Protein AF-A0A0E3PL47-F1 (afdb_monomer)

pLDDT: mean 79.35, std 11.38, range [40.69, 96.06]

InterPro domains:
  IPR029068 Glyoxalase/Bleomycin resistance protein/Dihydroxybiphenyl dioxygenase [G3DSA:3.10.180.10] (1-69)
  IPR029068 Glyoxalase/Bleomycin resistance protein/Dihydroxybiphenyl dioxygenase [SSF54593] (9-66)

Structure (mmCIF, N/CA/C/O backbone):
data_AF-A0A0E3PL47-F1
#
_entry.id   AF-A0A0E3PL47-F1
#
loop_
_atom_site.group_PDB
_atom_site.id
_atom_site.type_symbol
_atom_site.label_atom_id
_atom_site.label_alt_id
_atom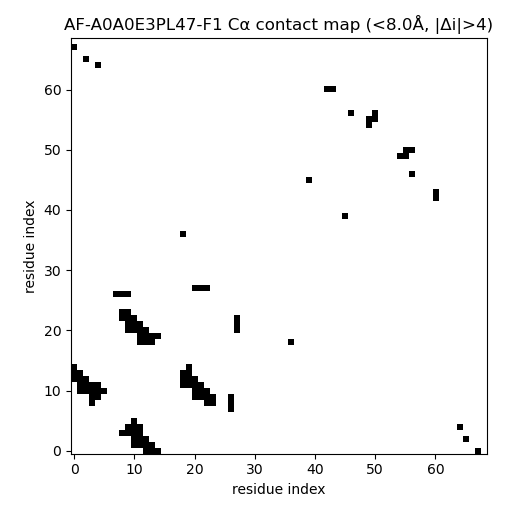_site.label_comp_id
_atom_site.label_asym_id
_atom_site.label_entity_id
_atom_site.label_seq_id
_atom_site.pdbx_PDB_ins_code
_atom_site.Cartn_x
_atom_site.Cartn_y
_atom_site.Cartn_z
_atom_site.occupancy
_atom_site.B_iso_or_equiv
_atom_site.auth_seq_id
_atom_site.auth_comp_id
_atom_site.auth_asym_id
_atom_site.auth_atom_id
_atom_site.pdbx_PDB_model_num
ATOM 1 N N . MET A 1 1 ? 5.360 -8.033 14.354 1.00 75.94 1 MET A N 1
ATOM 2 C CA . MET A 1 1 ? 6.024 -6.709 14.382 1.00 75.94 1 MET A CA 1
ATOM 3 C C . MET A 1 1 ? 4.971 -5.612 14.369 1.00 75.94 1 MET A C 1
ATOM 5 O O . MET A 1 1 ? 3.973 -5.815 13.692 1.00 75.94 1 MET A O 1
ATOM 9 N N . ARG A 1 2 ? 5.136 -4.508 15.109 1.00 79.44 2 ARG A N 1
ATOM 10 C CA . ARG A 1 2 ? 4.170 -3.393 15.151 1.00 79.44 2 ARG A CA 1
ATOM 11 C C . ARG A 1 2 ? 4.863 -2.088 14.760 1.00 79.44 2 ARG A C 1
ATOM 13 O O . ARG A 1 2 ? 5.978 -1.851 15.212 1.00 79.44 2 ARG A O 1
ATOM 20 N N . PHE A 1 3 ? 4.184 -1.271 13.962 1.00 80.44 3 PHE A N 1
ATOM 21 C CA . PHE A 1 3 ? 4.656 0.028 13.496 1.00 80.44 3 PHE A CA 1
ATOM 22 C C . PHE A 1 3 ? 3.532 1.047 13.564 1.00 80.44 3 PHE A C 1
ATOM 24 O O . PHE A 1 3 ? 2.406 0.753 13.172 1.00 80.44 3 PHE A O 1
ATOM 31 N N . ASP A 1 4 ? 3.853 2.263 13.973 1.00 79.75 4 ASP A N 1
ATOM 32 C CA . ASP A 1 4 ? 2.909 3.371 13.973 1.00 79.75 4 ASP A CA 1
ATOM 33 C C . ASP A 1 4 ? 3.375 4.402 12.933 1.00 79.75 4 ASP A C 1
ATOM 35 O O . ASP A 1 4 ? 4.551 4.774 12.885 1.00 79.75 4 ASP A O 1
ATOM 39 N N . ILE A 1 5 ? 2.457 4.852 12.074 1.00 77.50 5 ILE A N 1
ATOM 40 C CA . ILE A 1 5 ? 2.679 5.909 11.079 1.00 77.50 5 ILE A CA 1
ATOM 41 C C . ILE A 1 5 ? 1.843 7.125 11.500 1.00 77.50 5 ILE A C 1
ATOM 43 O O . ILE A 1 5 ? 0.735 7.347 10.990 1.00 77.50 5 ILE A O 1
ATOM 47 N N . PRO A 1 6 ? 2.338 7.925 12.461 1.00 73.62 6 PRO A N 1
ATOM 48 C CA . PRO A 1 6 ? 1.562 9.002 13.066 1.00 73.62 6 PRO A CA 1
ATOM 49 C C . PRO A 1 6 ? 1.165 10.093 12.063 1.00 73.62 6 PRO A C 1
ATOM 51 O O . PRO A 1 6 ? 0.133 10.730 12.249 1.00 73.62 6 PRO A O 1
ATOM 54 N N . GLN A 1 7 ? 1.918 10.271 10.969 1.00 74.50 7 GLN A N 1
ATOM 55 C CA . GLN A 1 7 ? 1.646 11.278 9.933 1.00 74.50 7 GLN A CA 1
ATOM 56 C C . GLN A 1 7 ? 0.298 11.074 9.229 1.00 74.50 7 GLN A C 1
ATOM 58 O O . GLN A 1 7 ? -0.264 12.031 8.703 1.00 74.50 7 GLN A O 1
ATOM 63 N N . ILE A 1 8 ? -0.205 9.837 9.200 1.00 73.69 8 ILE A N 1
ATOM 64 C CA . ILE A 1 8 ? -1.498 9.486 8.596 1.00 73.69 8 ILE A CA 1
ATOM 65 C C . ILE A 1 8 ? -2.440 8.804 9.598 1.00 73.69 8 ILE A C 1
ATOM 67 O O . ILE A 1 8 ? -3.445 8.227 9.190 1.00 73.69 8 ILE A O 1
ATOM 71 N N . SER A 1 9 ? -2.124 8.875 10.899 1.00 80.00 9 SER A N 1
ATOM 72 C CA . SER A 1 9 ? -2.888 8.242 11.987 1.00 80.00 9 SER A CA 1
ATOM 73 C C . SER A 1 9 ? -3.209 6.770 11.708 1.00 80.00 9 SER A C 1
ATOM 75 O O . SER A 1 9 ? -4.366 6.349 11.779 1.00 80.00 9 SER A O 1
ATOM 77 N N . LEU A 1 10 ? -2.180 6.010 11.330 1.00 82.25 10 LEU A N 1
ATOM 78 C CA . LEU A 1 10 ? -2.316 4.622 10.911 1.00 82.25 10 LEU A CA 1
ATOM 79 C C . LEU A 1 10 ? -1.384 3.725 11.723 1.00 82.25 10 LEU A C 1
ATOM 81 O O . LEU A 1 10 ? -0.204 4.030 11.885 1.00 82.25 10 LEU A O 1
ATOM 85 N N . GLU A 1 11 ? -1.918 2.610 12.203 1.00 83.94 11 GLU A N 1
ATOM 86 C CA . GLU A 1 11 ? -1.184 1.589 12.946 1.00 83.94 11 GLU A CA 1
ATOM 87 C C . GLU A 1 11 ? -1.107 0.314 12.101 1.00 83.94 11 GLU A C 1
ATOM 89 O O . GLU A 1 11 ? -2.096 -0.121 11.505 1.00 83.94 11 GLU A O 1
ATOM 94 N N . LEU A 1 12 ? 0.074 -0.293 12.044 1.00 85.25 12 LEU A N 1
ATOM 95 C CA . LEU A 1 12 ? 0.340 -1.525 11.312 1.00 85.25 12 LEU A CA 1
ATOM 96 C C . LEU A 1 12 ? 0.834 -2.601 12.269 1.00 85.25 12 LEU A C 1
ATOM 98 O O . LEU A 1 12 ? 1.695 -2.356 13.116 1.00 85.25 12 LEU A O 1
ATOM 102 N N . ALA A 1 13 ? 0.358 -3.826 12.082 1.00 84.50 13 ALA A N 1
ATOM 103 C CA . ALA A 1 13 ? 0.931 -4.988 12.743 1.00 84.50 13 ALA A CA 1
ATOM 104 C C . ALA A 1 13 ? 1.054 -6.159 11.771 1.00 84.50 13 ALA A C 1
ATOM 106 O O . ALA A 1 13 ? 0.078 -6.576 11.159 1.00 84.50 13 ALA A O 1
ATOM 107 N N . GLN A 1 14 ? 2.255 -6.713 11.654 1.00 80.69 14 GLN A N 1
ATOM 108 C CA . GLN A 1 14 ? 2.502 -7.935 10.901 1.00 80.69 14 GLN A CA 1
ATOM 109 C C . GLN A 1 14 ? 2.502 -9.144 11.841 1.00 80.69 14 GLN A C 1
ATOM 111 O O . GLN A 1 14 ? 3.251 -9.166 12.831 1.00 80.69 14 GLN A O 1
ATOM 116 N N . ILE A 1 15 ? 1.691 -10.148 11.504 1.00 82.56 15 ILE A N 1
ATOM 117 C CA . ILE A 1 15 ? 1.588 -11.442 12.186 1.00 82.56 15 ILE A CA 1
ATOM 118 C C . ILE A 1 15 ? 1.767 -12.538 11.131 1.00 82.56 15 ILE A C 1
ATOM 120 O O . ILE A 1 15 ? 0.836 -12.848 10.391 1.00 82.56 15 ILE A O 1
ATOM 124 N N . GLY A 1 16 ? 2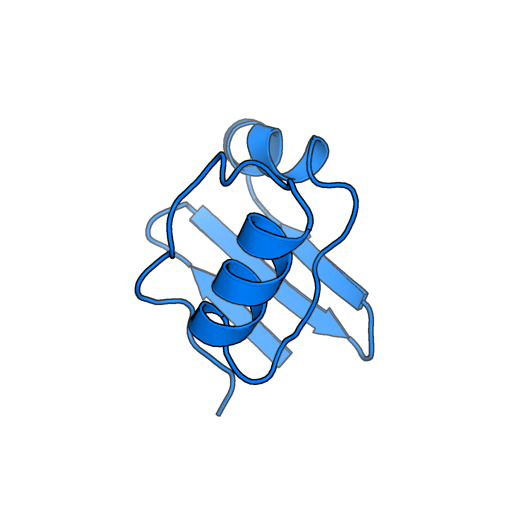.975 -13.103 11.043 1.00 81.81 16 GLY A N 1
ATOM 125 C CA . GLY A 1 16 ? 3.339 -13.997 9.939 1.00 81.81 16 GLY A CA 1
ATOM 126 C C . GLY A 1 16 ? 3.151 -13.293 8.592 1.00 81.81 16 GLY A C 1
ATOM 127 O O . GLY A 1 16 ? 3.696 -12.208 8.380 1.00 81.81 16 GLY A O 1
ATOM 128 N N . ASP A 1 17 ? 2.314 -13.874 7.735 1.00 77.44 17 ASP A N 1
ATOM 129 C CA . ASP A 1 17 ? 1.988 -13.350 6.400 1.00 77.44 17 ASP A CA 1
ATOM 130 C C . ASP A 1 17 ? 0.788 -12.383 6.391 1.00 77.44 17 ASP A C 1
ATOM 132 O O . ASP A 1 17 ? 0.367 -11.907 5.337 1.00 77.44 17 ASP A O 1
ATOM 136 N N . ILE A 1 18 ? 0.210 -12.082 7.559 1.00 77.12 18 ILE A N 1
ATOM 137 C CA . ILE A 1 18 ? -0.954 -11.198 7.689 1.00 77.12 18 ILE A CA 1
ATOM 138 C C . ILE A 1 18 ? -0.495 -9.798 8.100 1.00 77.12 18 ILE A C 1
ATOM 140 O O . ILE A 1 18 ? 0.169 -9.628 9.125 1.00 77.12 18 ILE A O 1
ATOM 144 N N . LEU A 1 19 ? -0.918 -8.785 7.339 1.00 82.00 19 LEU A N 1
ATOM 145 C CA . LEU A 1 19 ? -0.757 -7.375 7.685 1.00 82.00 19 LEU A CA 1
ATOM 146 C C . LEU A 1 19 ? -2.083 -6.799 8.197 1.00 82.00 19 LEU A C 1
ATOM 148 O O . LEU A 1 19 ? -3.041 -6.637 7.442 1.00 82.00 19 LEU A O 1
ATOM 152 N N . LEU A 1 20 ? -2.124 -6.466 9.482 1.00 82.88 20 LEU A N 1
ATOM 153 C CA . LEU A 1 20 ? -3.214 -5.728 10.110 1.00 82.88 20 LEU A CA 1
ATOM 154 C C . LEU A 1 20 ? -2.984 -4.227 9.925 1.00 82.88 20 LEU A C 1
ATOM 156 O O . LEU A 1 20 ? -1.895 -3.729 10.205 1.00 82.88 20 LEU A O 1
ATOM 160 N N . ILE A 1 21 ? -4.024 -3.520 9.482 1.00 85.88 21 ILE A N 1
ATOM 161 C CA . ILE A 1 21 ? -4.036 -2.070 9.264 1.00 85.88 21 ILE A CA 1
ATOM 162 C C . ILE A 1 21 ? -5.168 -1.486 10.111 1.00 85.88 21 ILE A C 1
ATOM 164 O O . ILE A 1 21 ? -6.334 -1.814 9.884 1.00 85.88 21 ILE A O 1
ATOM 168 N N . ALA A 1 22 ? -4.840 -0.635 11.078 1.00 86.25 22 ALA A N 1
ATOM 169 C CA . ALA A 1 22 ? -5.800 0.015 11.964 1.00 86.25 22 ALA A CA 1
ATOM 170 C C . ALA A 1 22 ? -5.728 1.543 11.835 1.00 86.25 22 ALA A C 1
ATOM 172 O O . ALA A 1 22 ? -4.672 2.125 11.595 1.00 86.25 22 ALA A O 1
ATOM 173 N N . GLY A 1 23 ? -6.881 2.194 11.966 1.00 86.38 23 GLY A N 1
ATOM 174 C CA . GLY A 1 23 ? -7.040 3.636 11.812 1.00 86.38 23 GLY A CA 1
ATOM 175 C C . GLY A 1 23 ? -8.518 4.020 11.791 1.00 86.38 23 GLY A C 1
ATOM 176 O O . GLY A 1 23 ? -9.394 3.165 11.938 1.00 86.38 23 GLY A O 1
ATOM 177 N N . SER A 1 24 ? -8.807 5.305 11.596 1.00 87.62 24 SER A N 1
ATOM 178 C CA . SER A 1 24 ? -10.183 5.777 11.400 1.00 87.62 24 SER A CA 1
ATOM 179 C C . SER A 1 24 ? -10.751 5.288 10.061 1.00 87.62 24 SER A C 1
ATOM 181 O O . SER A 1 24 ? -10.004 4.990 9.128 1.00 87.62 24 SER A O 1
ATOM 183 N N . ASP A 1 25 ? -12.078 5.260 9.916 1.00 85.31 25 ASP A N 1
ATOM 184 C CA . ASP A 1 25 ? -12.705 4.881 8.642 1.00 85.31 25 ASP A CA 1
ATOM 185 C C . ASP A 1 25 ? -12.257 5.772 7.476 1.00 85.31 25 ASP A C 1
ATOM 187 O O . ASP A 1 25 ? -12.081 5.288 6.358 1.00 85.31 25 ASP A O 1
ATOM 191 N N . GLU A 1 26 ? -12.019 7.062 7.727 1.00 84.50 26 GLU A N 1
ATOM 192 C CA . GLU A 1 26 ? -11.499 7.986 6.718 1.00 84.50 26 GLU A CA 1
ATOM 193 C C . GLU A 1 26 ? -10.077 7.627 6.284 1.00 84.50 26 GLU A C 1
ATOM 195 O O . GLU A 1 26 ? -9.795 7.594 5.085 1.00 84.50 26 GLU A O 1
ATOM 200 N N . THR A 1 27 ? -9.214 7.282 7.241 1.00 81.69 27 THR A N 1
ATOM 201 C CA . THR A 1 27 ? -7.844 6.826 6.984 1.00 81.69 27 THR A CA 1
ATOM 202 C C . THR A 1 27 ? -7.818 5.473 6.267 1.00 81.69 27 THR A C 1
ATOM 204 O O . THR A 1 27 ? -6.957 5.246 5.416 1.00 81.69 27 THR A O 1
ATOM 207 N N . LEU A 1 28 ? -8.770 4.579 6.559 1.00 84.31 28 LEU A N 1
ATOM 208 C CA . LEU A 1 2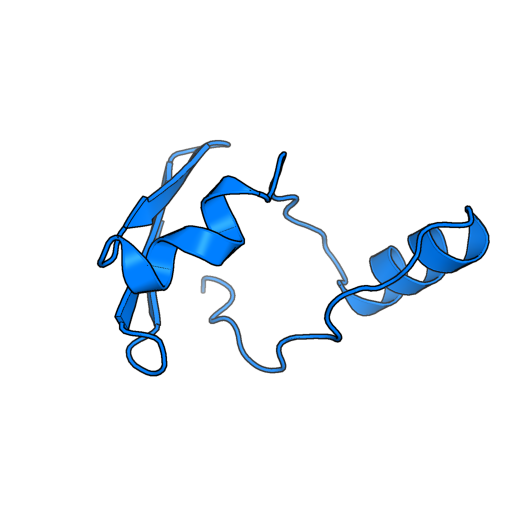8 ? -8.837 3.230 5.988 1.00 84.31 28 LEU A CA 1
ATOM 209 C C . LEU A 1 28 ? -9.448 3.176 4.579 1.00 84.31 28 LEU A C 1
ATOM 211 O O . LEU A 1 28 ? -9.169 2.225 3.848 1.00 84.31 28 LEU A O 1
ATOM 215 N N . LYS A 1 29 ? -10.234 4.179 4.158 1.00 84.19 29 LYS A N 1
ATOM 216 C CA . LYS A 1 29 ? -10.835 4.265 2.805 1.00 84.19 29 LYS A CA 1
ATOM 217 C C . LYS A 1 29 ? -9.890 3.850 1.661 1.00 84.19 29 LYS A C 1
ATOM 219 O O . LYS A 1 29 ? -10.285 2.981 0.887 1.00 84.19 29 LYS A O 1
ATOM 224 N N . PRO A 1 30 ? -8.664 4.400 1.524 1.00 77.06 30 PRO A N 1
ATOM 225 C CA . PRO A 1 30 ? -7.760 4.005 0.444 1.00 77.06 30 PRO A CA 1
ATOM 226 C C . PRO A 1 30 ? -7.272 2.554 0.546 1.00 77.06 30 PRO A C 1
ATOM 228 O O . PRO A 1 30 ? -7.005 1.946 -0.485 1.00 77.06 30 PRO A O 1
ATOM 231 N N . PHE A 1 31 ? -7.163 2.000 1.756 1.00 79.38 31 PHE A N 1
ATOM 232 C CA . PHE A 1 31 ? -6.682 0.635 1.986 1.00 79.38 31 PHE A CA 1
ATOM 233 C C . PHE A 1 31 ? -7.766 -0.413 1.739 1.00 79.38 31 PHE A C 1
ATOM 235 O O . PHE A 1 31 ? -7.447 -1.513 1.308 1.00 79.38 31 PHE A O 1
ATOM 242 N N . ARG A 1 32 ? -9.049 -0.069 1.921 1.00 81.94 32 ARG A N 1
ATOM 243 C CA . ARG A 1 32 ? -10.174 -0.959 1.575 1.00 81.94 32 ARG A CA 1
ATOM 244 C C . ARG A 1 32 ? -10.244 -1.277 0.076 1.00 81.94 32 ARG A C 1
ATOM 246 O O . ARG A 1 32 ? -10.766 -2.321 -0.297 1.00 81.94 32 ARG A O 1
ATOM 253 N N . SER A 1 33 ? -9.722 -0.393 -0.775 1.00 82.19 33 SER A N 1
ATOM 254 C CA . SER A 1 33 ? -9.619 -0.629 -2.221 1.00 82.19 33 SER A CA 1
ATOM 255 C C . SER A 1 33 ? -8.395 -1.470 -2.610 1.00 82.19 33 SER A C 1
ATOM 257 O O . SER A 1 33 ? -8.339 -1.980 -3.731 1.00 82.19 33 SER A O 1
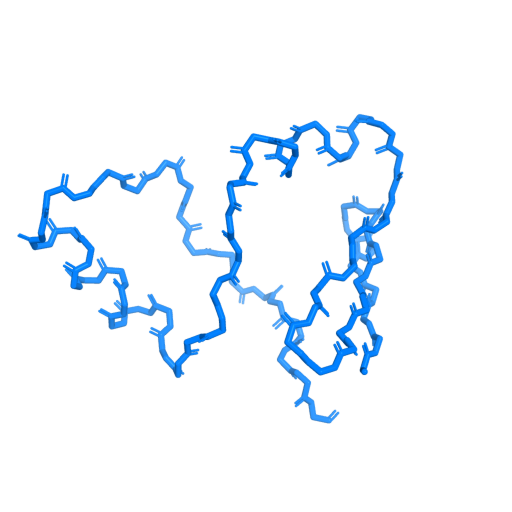ATOM 259 N N . THR A 1 34 ? -7.421 -1.629 -1.709 1.00 81.81 34 THR A N 1
ATOM 260 C CA . THR A 1 34 ? -6.216 -2.436 -1.928 1.00 81.81 34 THR A CA 1
ATOM 261 C C . THR A 1 34 ? -6.539 -3.915 -1.728 1.00 81.81 34 THR A C 1
ATOM 263 O O . THR A 1 34 ? -6.956 -4.321 -0.650 1.00 81.81 34 THR A O 1
ATOM 266 N N . GLN A 1 35 ? -6.335 -4.729 -2.766 1.00 7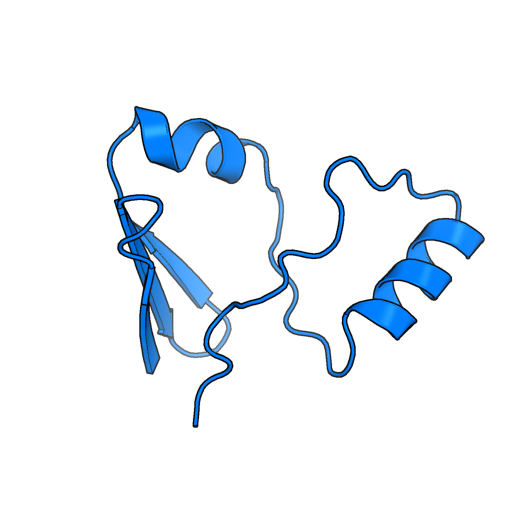9.56 35 GLN A N 1
ATOM 267 C CA . GLN A 1 35 ? -6.666 -6.162 -2.729 1.00 79.56 35 GLN A CA 1
ATOM 268 C C . GLN A 1 35 ? -5.639 -6.994 -1.949 1.00 79.56 35 GLN A C 1
ATOM 270 O O . GLN A 1 35 ? -6.000 -7.960 -1.287 1.00 79.56 35 GLN A O 1
ATOM 275 N N . ALA A 1 36 ? -4.360 -6.630 -2.040 1.00 75.75 36 ALA A N 1
ATOM 276 C CA . ALA A 1 36 ? -3.265 -7.331 -1.384 1.00 75.75 36 ALA A CA 1
ATOM 277 C C . ALA A 1 36 ? -2.090 -6.380 -1.135 1.00 75.75 36 ALA A C 1
ATOM 279 O O . ALA A 1 36 ? -1.881 -5.427 -1.892 1.00 75.75 36 ALA A O 1
ATOM 280 N N . THR A 1 37 ? -1.311 -6.680 -0.098 1.00 81.19 37 THR A N 1
ATOM 281 C CA . THR A 1 37 ? -0.039 -6.016 0.199 1.00 81.19 37 THR A CA 1
ATOM 282 C C . THR A 1 37 ? 1.076 -7.040 0.060 1.00 81.19 37 THR A C 1
ATOM 284 O O . THR A 1 37 ? 1.029 -8.084 0.704 1.00 81.19 37 THR A O 1
ATOM 287 N N . PHE A 1 38 ? 2.075 -6.735 -0.764 1.00 78.44 38 PHE A N 1
ATOM 288 C CA . PHE A 1 38 ? 3.246 -7.584 -0.965 1.00 78.44 38 PHE A CA 1
ATOM 289 C C . PHE A 1 38 ? 4.445 -6.974 -0.248 1.00 78.44 38 PHE A C 1
ATOM 291 O O . PHE A 1 38 ? 4.736 -5.789 -0.424 1.00 78.44 38 PHE A O 1
ATOM 298 N N . LEU A 1 39 ? 5.140 -7.785 0.547 1.00 76.31 39 LEU A N 1
ATOM 299 C CA . LEU A 1 39 ? 6.487 -7.464 0.997 1.00 76.31 39 LEU A CA 1
ATOM 300 C C . LEU A 1 39 ? 7.450 -7.863 -0.123 1.00 76.31 39 LEU A C 1
ATOM 302 O O . LEU A 1 39 ? 7.423 -9.005 -0.574 1.00 76.31 39 LEU A O 1
ATOM 306 N N . VAL A 1 40 ? 8.252 -6.912 -0.591 1.00 80.88 40 VAL A N 1
ATOM 307 C CA . VAL A 1 40 ? 9.207 -7.104 -1.689 1.00 80.88 40 VAL A CA 1
ATOM 308 C C . VAL A 1 40 ? 10.579 -6.611 -1.255 1.00 80.88 40 VAL A C 1
ATOM 310 O O . VAL A 1 40 ? 10.665 -5.675 -0.460 1.00 80.88 40 VAL A O 1
ATOM 313 N N . ASP A 1 41 ? 11.635 -7.216 -1.795 1.00 80.81 41 ASP A N 1
ATOM 314 C CA . ASP A 1 41 ? 13.015 -6.864 -1.441 1.00 80.81 41 ASP A CA 1
ATOM 315 C C . ASP A 1 41 ? 13.370 -5.432 -1.868 1.00 80.81 41 ASP A C 1
ATOM 317 O O . ASP A 1 41 ? 14.021 -4.693 -1.130 1.00 80.81 41 ASP A O 1
ATOM 321 N N . SER A 1 42 ? 12.892 -5.014 -3.044 1.00 83.44 42 SER A N 1
ATOM 322 C CA . SER A 1 42 ? 13.106 -3.674 -3.588 1.00 83.44 42 SER A CA 1
ATOM 323 C C . SER A 1 42 ? 11.822 -3.127 -4.222 1.00 83.44 42 SER A C 1
ATOM 325 O O . SER A 1 42 ? 11.369 -3.638 -5.253 1.00 83.44 42 SER A O 1
ATOM 327 N N . PRO A 1 43 ? 11.220 -2.069 -3.645 1.00 83.44 43 PRO A N 1
ATOM 328 C CA . PRO A 1 43 ? 10.060 -1.408 -4.236 1.00 83.44 43 PRO A CA 1
ATOM 329 C C . PRO A 1 43 ? 10.337 -0.836 -5.631 1.00 83.44 43 PRO A C 1
ATOM 331 O O . PRO A 1 43 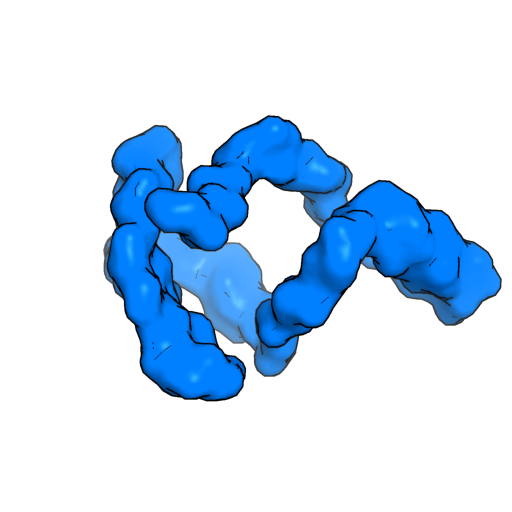? 9.441 -0.835 -6.475 1.00 83.44 43 PRO A O 1
ATOM 334 N N . ASP A 1 44 ? 11.559 -0.354 -5.879 1.00 86.25 44 ASP A N 1
ATOM 335 C CA . ASP A 1 44 ? 11.951 0.229 -7.165 1.00 86.25 44 ASP A CA 1
ATOM 336 C C . ASP A 1 44 ? 12.065 -0.838 -8.263 1.00 86.25 44 ASP A C 1
ATOM 338 O O . ASP A 1 44 ? 11.548 -0.639 -9.364 1.00 86.25 44 ASP A O 1
ATOM 342 N N . GLU A 1 45 ? 12.660 -1.997 -7.962 1.00 88.75 45 GLU A N 1
ATOM 343 C CA . GLU A 1 45 ? 12.740 -3.114 -8.918 1.00 88.75 45 GLU A CA 1
ATOM 344 C C . GLU A 1 45 ? 11.353 -3.689 -9.215 1.00 88.75 45 GLU A C 1
ATOM 346 O O . GLU A 1 45 ? 10.994 -3.899 -10.375 1.00 88.75 45 GLU A O 1
ATOM 351 N N . PHE A 1 46 ? 10.534 -3.882 -8.176 1.00 88.38 46 PHE A N 1
ATOM 352 C CA . PHE A 1 46 ? 9.180 -4.400 -8.352 1.00 88.38 46 PHE A CA 1
ATOM 353 C C . PHE A 1 46 ? 8.299 -3.430 -9.146 1.00 88.38 46 PHE A C 1
ATOM 355 O O . PHE A 1 46 ? 7.484 -3.851 -9.966 1.00 88.38 46 PHE A O 1
ATOM 362 N N . ARG A 1 47 ? 8.491 -2.118 -8.963 1.00 87.62 47 ARG A N 1
ATOM 363 C CA . ARG A 1 47 ? 7.828 -1.099 -9.779 1.00 87.62 47 ARG A CA 1
ATOM 364 C C . ARG A 1 47 ? 8.216 -1.212 -11.251 1.00 87.62 47 ARG A C 1
ATOM 366 O O . ARG A 1 47 ? 7.313 -1.211 -12.084 1.00 87.62 47 ARG A O 1
ATOM 373 N N . ALA A 1 48 ? 9.511 -1.285 -11.562 1.00 90.88 48 ALA A N 1
ATOM 374 C CA . ALA A 1 48 ? 9.976 -1.401 -12.944 1.00 90.88 48 ALA A CA 1
ATOM 375 C C . ALA A 1 48 ? 9.365 -2.642 -13.613 1.00 90.88 48 ALA A C 1
ATOM 377 O O . ALA A 1 48 ? 8.771 -2.538 -14.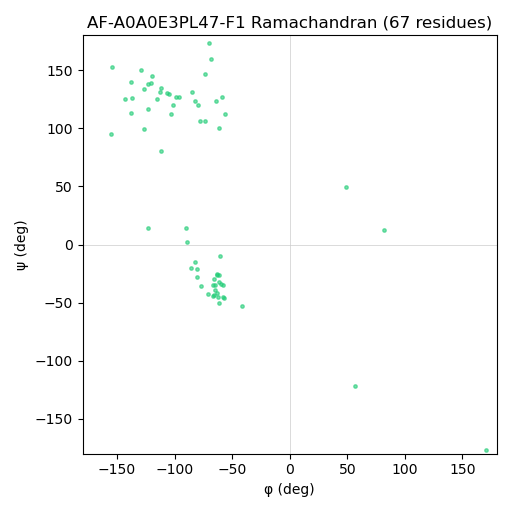684 1.00 90.88 48 ALA A O 1
ATOM 378 N N . HIS A 1 49 ? 9.382 -3.777 -12.910 1.00 91.56 49 HIS A N 1
ATOM 379 C CA . HIS A 1 49 ? 8.742 -5.006 -13.368 1.00 91.56 49 HIS A CA 1
ATOM 380 C C . HIS A 1 49 ? 7.234 -4.831 -13.627 1.00 91.56 49 HIS A C 1
ATOM 382 O O . HIS A 1 49 ? 6.719 -5.274 -14.653 1.00 91.56 49 HIS A O 1
ATOM 388 N N . LEU A 1 50 ? 6.504 -4.169 -12.725 1.00 91.00 50 LEU A N 1
ATOM 389 C CA . LEU A 1 50 ? 5.076 -3.891 -12.901 1.00 91.00 50 LEU A CA 1
ATOM 390 C C . LEU A 1 50 ? 4.806 -3.002 -14.126 1.00 91.00 50 LEU A C 1
ATOM 392 O O . LEU A 1 50 ? 3.897 -3.299 -14.903 1.00 91.00 50 LEU A O 1
ATOM 396 N N . GLU A 1 51 ? 5.585 -1.936 -14.314 1.00 92.12 51 GLU A N 1
ATOM 397 C CA . GLU A 1 51 ? 5.456 -1.021 -15.457 1.00 92.12 51 GLU A CA 1
ATOM 398 C C . GLU A 1 51 ? 5.741 -1.742 -16.789 1.00 92.12 51 GLU A C 1
ATOM 400 O O . GLU A 1 51 ? 4.976 -1.590 -17.743 1.00 92.12 51 GLU A O 1
ATOM 405 N N . GLU A 1 52 ? 6.769 -2.596 -16.837 1.00 96.06 52 GLU A N 1
ATOM 406 C CA . GLU A 1 52 ? 7.093 -3.439 -18.001 1.00 96.06 52 GLU A CA 1
ATOM 407 C C . GLU A 1 52 ? 5.972 -4.428 -18.352 1.00 96.06 52 GLU A C 1
ATOM 409 O O . GLU A 1 52 ? 5.738 -4.714 -19.526 1.00 96.06 52 GLU A O 1
ATOM 414 N N . ASN A 1 53 ? 5.236 -4.912 -17.349 1.00 95.06 53 ASN A N 1
ATOM 415 C CA . ASN A 1 53 ? 4.107 -5.829 -17.523 1.00 95.06 53 ASN A CA 1
ATOM 416 C C . ASN A 1 53 ? 2.757 -5.105 -17.703 1.00 95.06 53 ASN A C 1
ATOM 418 O O . ASN A 1 53 ? 1.694 -5.724 -17.616 1.00 95.06 53 ASN A O 1
ATOM 422 N N . GLY A 1 54 ? 2.777 -3.796 -17.976 1.00 92.69 54 GLY A N 1
ATOM 423 C CA . GLY A 1 54 ? 1.588 -3.013 -18.321 1.00 92.69 54 GLY A CA 1
ATOM 424 C C . GLY A 1 54 ? 0.747 -2.557 -17.126 1.00 92.69 54 GLY A C 1
ATOM 425 O O . GLY A 1 54 ? -0.376 -2.078 -17.313 1.00 92.69 54 GLY A O 1
ATOM 426 N N . ALA A 1 55 ? 1.259 -2.674 -15.900 1.00 90.94 55 ALA A N 1
ATOM 427 C CA . ALA A 1 55 ? 0.590 -2.119 -14.734 1.00 90.94 55 ALA A CA 1
ATOM 428 C C . ALA A 1 55 ? 0.713 -0.589 -14.708 1.00 90.94 55 ALA A C 1
ATOM 430 O O . ALA A 1 55 ? 1.721 0.001 -15.096 1.00 90.94 55 ALA A O 1
ATOM 431 N N . LYS A 1 56 ? -0.322 0.073 -14.185 1.00 90.56 56 LYS A N 1
ATOM 432 C CA . LYS A 1 56 ? -0.331 1.523 -13.985 1.00 90.56 56 LYS A CA 1
ATOM 433 C C . LYS A 1 56 ? -0.053 1.859 -12.525 1.00 90.56 56 LYS A C 1
ATOM 435 O O . LYS A 1 56 ? -0.847 1.524 -11.647 1.00 90.56 56 LYS A O 1
ATOM 440 N N . ILE A 1 57 ? 1.020 2.604 -12.272 1.00 88.19 57 ILE A N 1
ATOM 441 C CA . ILE A 1 57 ? 1.328 3.121 -10.936 1.00 88.19 57 ILE A CA 1
ATOM 442 C C . ILE A 1 57 ? 0.364 4.268 -10.602 1.00 88.19 57 ILE A C 1
ATOM 444 O O . ILE A 1 57 ? 0.459 5.366 -11.147 1.00 88.19 57 ILE A O 1
ATOM 448 N N . ILE A 1 58 ? -0.601 4.006 -9.716 1.00 86.75 58 ILE A N 1
ATOM 449 C CA . ILE A 1 58 ? -1.616 4.991 -9.289 1.00 86.75 58 ILE A CA 1
ATOM 450 C C . ILE A 1 58 ? -1.147 5.884 -8.132 1.00 86.75 58 ILE A C 1
ATOM 452 O O . ILE A 1 58 ? -1.700 6.961 -7.915 1.00 86.75 58 ILE A O 1
ATOM 456 N N . ARG A 1 59 ? -0.129 5.442 -7.386 1.00 79.94 59 ARG A N 1
ATOM 457 C CA . ARG A 1 59 ? 0.530 6.177 -6.301 1.00 79.94 59 ARG A CA 1
ATOM 458 C C . ARG A 1 59 ? 2.023 5.860 -6.342 1.00 79.94 59 ARG A C 1
ATOM 460 O O . A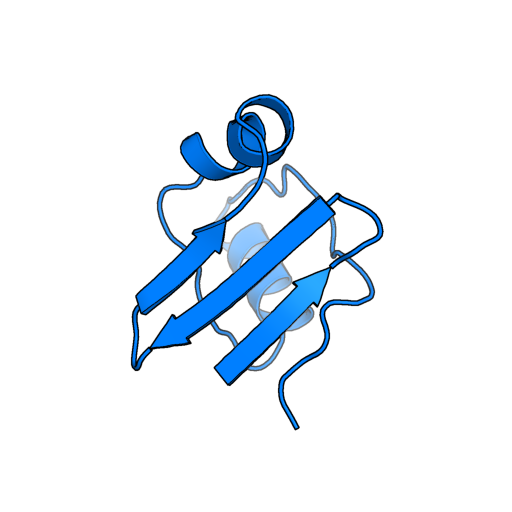RG A 1 59 ? 2.390 4.691 -6.351 1.00 79.94 59 ARG A O 1
ATOM 467 N N . GLY A 1 60 ? 2.856 6.899 -6.413 1.00 69.75 60 GLY A N 1
ATOM 468 C CA . GLY A 1 60 ? 4.316 6.769 -6.443 1.00 69.75 60 GLY A CA 1
ATOM 469 C C . GLY A 1 60 ? 4.908 6.303 -5.105 1.00 69.75 60 GLY A C 1
ATOM 470 O O . GLY A 1 60 ? 4.181 6.219 -4.111 1.00 69.75 60 GLY A O 1
ATOM 471 N N . PRO A 1 61 ? 6.219 6.013 -5.063 1.00 64.44 61 PRO A N 1
ATOM 472 C CA . PRO A 1 61 ? 6.865 5.434 -3.891 1.00 64.44 61 PRO A CA 1
ATOM 473 C C . PRO A 1 61 ? 6.706 6.324 -2.652 1.00 64.44 61 PRO A C 1
ATOM 475 O O . PRO A 1 61 ? 7.033 7.514 -2.659 1.00 64.44 61 PRO A O 1
ATOM 478 N N . ILE A 1 62 ? 6.206 5.722 -1.570 1.00 61.25 62 ILE A N 1
ATOM 479 C CA . ILE A 1 62 ? 6.133 6.353 -0.253 1.00 61.25 62 ILE A CA 1
ATOM 480 C C . ILE A 1 62 ? 7.539 6.278 0.339 1.00 61.25 62 ILE A C 1
ATOM 482 O O . ILE A 1 62 ? 8.006 5.213 0.724 1.00 61.25 62 ILE A O 1
ATOM 486 N N . ARG A 1 63 ? 8.228 7.420 0.370 1.00 56.03 63 ARG A N 1
ATOM 487 C CA . ARG A 1 63 ? 9.661 7.534 0.690 1.00 56.03 63 ARG A CA 1
ATOM 488 C C . ARG A 1 63 ? 10.087 7.056 2.080 1.00 56.03 63 ARG A C 1
ATOM 490 O O . ARG A 1 63 ? 11.284 7.003 2.321 1.00 56.03 63 ARG A O 1
ATOM 497 N N . PHE A 1 64 ? 9.165 6.753 2.989 1.00 52.81 64 PHE A N 1
ATOM 498 C CA . PHE A 1 64 ? 9.514 6.326 4.340 1.00 52.81 64 PHE A CA 1
ATOM 499 C C . PHE A 1 64 ? 8.378 5.493 4.938 1.00 52.81 64 PHE A C 1
ATOM 501 O O . PHE A 1 64 ? 7.414 6.027 5.483 1.00 52.81 64 PHE A O 1
ATOM 508 N N . LEU A 1 65 ? 8.482 4.174 4.817 1.00 54.50 65 LEU A N 1
ATOM 509 C CA . LEU A 1 65 ? 7.833 3.253 5.742 1.00 54.50 65 LEU A CA 1
ATOM 510 C C . LEU A 1 65 ? 8.958 2.684 6.606 1.00 54.50 65 LEU A C 1
ATOM 512 O O . LEU A 1 65 ? 9.980 2.299 6.035 1.00 54.50 65 LEU A O 1
ATOM 516 N N . PRO A 1 66 ? 8.836 2.672 7.945 1.00 51.72 66 PRO A N 1
ATOM 517 C CA . PRO A 1 66 ? 9.828 2.021 8.784 1.00 51.72 66 PRO A CA 1
ATOM 518 C C . PRO A 1 66 ? 9.842 0.536 8.414 1.00 51.72 66 PRO A C 1
ATOM 520 O O . PRO A 1 66 ? 8.951 -0.222 8.785 1.00 51.72 66 PRO A O 1
ATOM 523 N N . THR A 1 67 ? 10.825 0.134 7.611 1.00 56.47 67 THR A N 1
ATOM 524 C CA . THR A 1 67 ? 11.157 -1.269 7.402 1.00 56.47 67 THR A CA 1
ATOM 525 C C . THR A 1 67 ? 11.630 -1.792 8.738 1.00 56.47 67 THR A C 1
ATOM 527 O O . THR A 1 67 ? 12.523 -1.213 9.355 1.00 56.47 67 THR A O 1
ATOM 530 N N . GLY A 1 68 ? 10.983 -2.841 9.210 1.00 47.34 68 GLY A N 1
ATOM 531 C CA . GLY A 1 68 ? 11.285 -3.405 10.501 1.00 47.34 68 GLY A CA 1
ATOM 532 C C . GLY A 1 68 ? 12.728 -3.820 10.683 1.00 47.34 68 GLY A C 1
ATOM 533 O O . GLY A 1 68 ? 13.155 -4.796 10.080 1.00 47.34 68 GLY A O 1
ATOM 534 N N . THR A 1 69 ? 13.428 -3.106 11.560 1.00 40.69 69 THR A N 1
ATOM 535 C CA . THR A 1 69 ? 14.629 -3.575 12.254 1.00 40.69 69 THR A CA 1
ATOM 536 C C . THR A 1 69 ? 14.329 -3.675 13.735 1.00 40.69 69 THR A C 1
ATOM 538 O O . THR A 1 69 ? 13.771 -2.681 14.259 1.00 40.69 69 THR A O 1
#

Solvent-accessible surface area (backbone atoms only — not comparable to full-atom values): 4661 Å² total; per-residue (Å²): 92,78,50,76,43,74,93,64,55,34,39,39,35,43,59,88,95,44,77,46,80,45,58,50,73,79,62,38,53,72,56,75,73,52,90,77,86,81,91,67,98,44,69,67,61,54,46,53,53,38,49,76,73,72,50,79,83,89,69,78,87,75,92,78,69,90,71,90,125

Sequence (69 aa):
MRFDIPQISLELAQIGDILLIAGSDETLKPFRSTQATFLVDSPDEFRAHLEENGAKIIRGPIRFLPTGT

Secondary structure (DSSP, 8-state):
-EEEEGGGTEEEEEETTEEEEE--HHHHHHHHT-------S-HHHHHHHHHHTT---SS---S------

Foldseek 3Di:
DKDADVVLQWIWDDDPQDIDIDGDPVSCVVVVPPPDDDDDPDPVVVVVVCVVVPHDDPDDDPPDDPDDD

Mean predicted aligned error: 7.57 Å

Radius of gyration: 13.19 Å; Cα contacts (8 Å, |Δi|>4): 55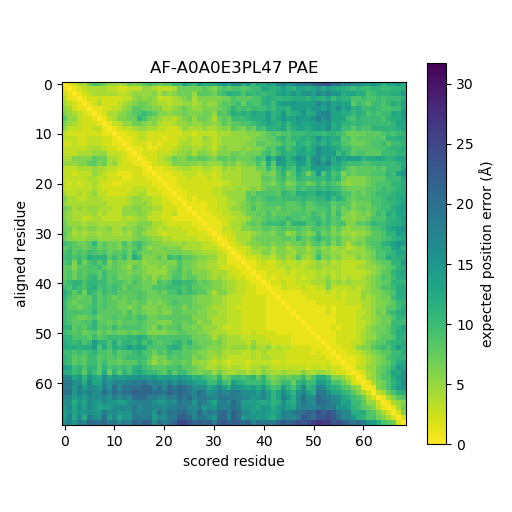; chains: 1; bounding box: 27×25×34 Å

Organism: NCBI:txid1434118